Protein AF-A0A520P6W6-F1 (afdb_monomer_lite)

Structure (mmCIF, N/CA/C/O backbone):
data_AF-A0A520P6W6-F1
#
_entry.id   AF-A0A520P6W6-F1
#
loop_
_atom_site.group_PDB
_atom_site.id
_atom_site.type_symbol
_atom_site.label_atom_id
_atom_site.label_alt_id
_atom_site.label_comp_id
_atom_site.label_asym_id
_atom_site.label_entity_id
_atom_site.label_seq_id
_atom_site.pdbx_PDB_ins_code
_atom_site.Cartn_x
_atom_site.Cartn_y
_atom_site.Cartn_z
_atom_site.occupancy
_atom_site.B_iso_or_equiv
_atom_site.auth_seq_id
_atom_site.auth_comp_id
_atom_site.auth_asym_id
_atom_site.auth_atom_id
_atom_site.pdbx_PDB_model_num
ATOM 1 N N . MET A 1 1 ? 2.021 25.990 -30.685 1.00 50.22 1 MET A N 1
ATOM 2 C CA . MET A 1 1 ? 2.469 25.168 -31.835 1.00 50.22 1 MET A CA 1
ATOM 3 C C . MET A 1 1 ? 3.642 24.226 -31.512 1.00 50.22 1 MET A C 1
ATOM 5 O O . MET A 1 1 ? 3.679 23.158 -32.103 1.00 50.22 1 MET A O 1
ATOM 9 N N . GLN A 1 2 ? 4.528 24.528 -30.545 1.00 57.03 2 GLN A N 1
ATOM 10 C CA . GLN A 1 2 ? 5.689 23.688 -30.158 1.00 57.03 2 GLN A CA 1
ATOM 11 C C . GLN A 1 2 ? 5.370 22.207 -29.820 1.00 57.03 2 GLN A C 1
ATOM 13 O O . GLN A 1 2 ? 6.092 21.302 -30.214 1.00 57.03 2 GLN A O 1
ATOM 18 N N . ASN A 1 3 ? 4.246 21.947 -29.143 1.00 71.38 3 ASN A N 1
ATOM 19 C CA . ASN A 1 3 ? 3.912 20.645 -28.536 1.00 71.38 3 ASN A CA 1
ATOM 20 C C . ASN A 1 3 ? 3.479 19.555 -29.553 1.00 71.38 3 ASN A C 1
ATOM 22 O O . ASN A 1 3 ? 3.361 18.384 -29.208 1.00 71.38 3 ASN A O 1
ATOM 26 N N . TRP A 1 4 ? 3.200 19.915 -30.812 1.00 78.56 4 TRP A N 1
ATOM 27 C CA . TRP A 1 4 ? 2.762 18.949 -31.835 1.00 78.56 4 TRP A CA 1
ATOM 28 C C . TRP A 1 4 ? 3.937 18.212 -32.490 1.00 78.56 4 TRP A C 1
ATOM 30 O O . TRP A 1 4 ? 3.865 16.998 -32.671 1.00 78.56 4 TRP A O 1
ATOM 40 N N . PHE A 1 5 ? 5.032 18.921 -32.782 1.00 82.44 5 PHE A N 1
ATOM 41 C CA . PHE A 1 5 ? 6.234 18.329 -33.376 1.00 82.44 5 PHE A CA 1
ATOM 42 C C . PHE A 1 5 ? 6.869 17.288 -32.449 1.00 82.44 5 PHE A C 1
ATOM 44 O O . PHE A 1 5 ? 7.186 16.186 -32.885 1.00 82.44 5 PHE A O 1
ATOM 51 N N . GLU A 1 6 ? 6.975 17.592 -31.154 1.00 81.44 6 GLU A N 1
ATOM 52 C CA . GLU A 1 6 ? 7.504 16.663 -30.146 1.00 81.44 6 GLU A CA 1
ATOM 53 C C . GLU A 1 6 ? 6.654 15.389 -30.043 1.00 81.44 6 GLU A C 1
ATOM 55 O O . GLU A 1 6 ? 7.178 14.274 -30.057 1.00 81.44 6 GLU A O 1
ATOM 60 N N . ARG A 1 7 ? 5.322 15.533 -30.033 1.00 80.88 7 ARG A N 1
ATOM 61 C CA . ARG A 1 7 ? 4.392 14.392 -30.039 1.00 80.88 7 ARG A CA 1
ATOM 62 C C . ARG A 1 7 ? 4.507 13.558 -31.311 1.00 80.88 7 ARG A C 1
ATOM 64 O O . ARG A 1 7 ? 4.453 12.332 -31.232 1.00 80.88 7 ARG A O 1
ATOM 71 N N . ALA A 1 8 ? 4.683 14.199 -32.466 1.00 85.19 8 ALA A N 1
ATOM 72 C CA . ALA A 1 8 ? 4.884 13.510 -33.736 1.00 85.19 8 ALA A CA 1
ATOM 73 C C . ALA A 1 8 ? 6.200 12.714 -33.748 1.00 85.19 8 ALA A C 1
ATOM 75 O O . ALA A 1 8 ? 6.211 11.567 -34.192 1.00 85.19 8 ALA A O 1
ATOM 76 N N . ILE A 1 9 ? 7.281 13.275 -33.194 1.00 87.12 9 ILE A N 1
ATOM 77 C CA . ILE A 1 9 ? 8.578 12.594 -33.054 1.00 87.12 9 ILE A CA 1
ATOM 78 C C . ILE A 1 9 ? 8.451 11.367 -32.146 1.00 87.12 9 ILE A C 1
ATOM 80 O O . ILE A 1 9 ? 8.875 10.280 -32.534 1.00 87.12 9 ILE A O 1
ATOM 84 N N . ILE A 1 10 ? 7.816 11.502 -30.977 1.00 85.31 10 ILE A N 1
ATOM 85 C CA . ILE A 1 10 ? 7.604 10.380 -30.045 1.00 85.31 10 ILE A CA 1
ATOM 86 C C . ILE A 1 10 ? 6.754 9.278 -30.695 1.00 85.31 10 ILE A C 1
ATOM 88 O O . ILE A 1 10 ? 7.095 8.095 -30.617 1.00 85.31 10 ILE A O 1
ATOM 92 N N . ALA A 1 11 ? 5.665 9.652 -31.373 1.00 84.62 11 ALA A N 1
ATOM 93 C CA . ALA A 1 11 ? 4.794 8.703 -32.062 1.00 84.62 11 ALA A CA 1
ATOM 94 C C . ALA A 1 11 ? 5.538 7.955 -33.179 1.00 84.62 11 ALA A C 1
ATOM 96 O O . ALA A 1 11 ? 5.402 6.735 -33.316 1.00 84.62 11 ALA A O 1
ATOM 97 N N . GLN A 1 12 ? 6.364 8.668 -33.946 1.00 86.62 12 GLN A N 1
ATOM 98 C CA . GLN A 1 12 ? 7.165 8.080 -35.010 1.00 86.62 12 GLN A CA 1
ATOM 99 C C . GLN A 1 12 ? 8.254 7.157 -34.458 1.00 86.62 12 GLN A C 1
ATOM 101 O O . GLN A 1 12 ? 8.408 6.044 -34.958 1.00 86.62 12 GLN A O 1
ATOM 106 N N . ALA A 1 13 ? 8.955 7.561 -33.396 1.00 85.19 13 ALA A N 1
ATOM 107 C CA . ALA A 1 13 ? 9.934 6.717 -32.717 1.00 85.19 13 ALA A CA 1
ATOM 108 C C . ALA A 1 13 ? 9.289 5.414 -32.219 1.00 85.19 13 ALA A C 1
ATOM 110 O O . ALA A 1 13 ? 9.777 4.328 -32.520 1.00 85.19 13 ALA A O 1
ATOM 111 N N . SER A 1 14 ? 8.132 5.493 -31.552 1.00 86.12 14 SER A N 1
ATOM 112 C CA . SER A 1 14 ? 7.390 4.303 -31.107 1.00 86.12 14 SER A CA 1
ATOM 113 C C . SER A 1 14 ? 6.997 3.387 -32.274 1.00 86.12 14 SER A C 1
ATOM 115 O O . SER A 1 14 ? 7.111 2.162 -32.184 1.00 86.12 14 SER A O 1
ATOM 117 N N . LYS A 1 15 ? 6.576 3.966 -33.404 1.00 87.38 15 LYS A N 1
ATOM 118 C CA . LYS A 1 15 ? 6.231 3.216 -34.618 1.00 87.38 15 LYS A CA 1
ATOM 119 C C . LYS A 1 15 ? 7.440 2.496 -35.223 1.00 87.38 15 LYS A C 1
ATOM 121 O O . LYS A 1 15 ? 7.279 1.372 -35.698 1.00 87.38 15 LYS A O 1
ATOM 126 N N . LEU A 1 16 ? 8.622 3.115 -35.195 1.00 85.12 16 LEU A N 1
ATOM 127 C CA . LEU A 1 16 ? 9.873 2.507 -35.661 1.00 85.12 16 LEU A CA 1
ATOM 128 C C . LEU A 1 16 ? 10.241 1.287 -34.810 1.00 85.12 16 LEU A C 1
ATOM 130 O O . LEU A 1 16 ? 10.344 0.195 -35.361 1.00 85.12 16 LEU A O 1
ATOM 134 N N . TRP A 1 17 ? 10.274 1.422 -33.481 1.00 87.19 17 TRP A N 1
ATOM 135 C CA . TRP A 1 17 ? 10.545 0.296 -32.574 1.00 87.19 17 TRP A CA 1
ATOM 136 C C . TRP A 1 17 ? 9.573 -0.879 -32.777 1.00 87.19 17 TRP A C 1
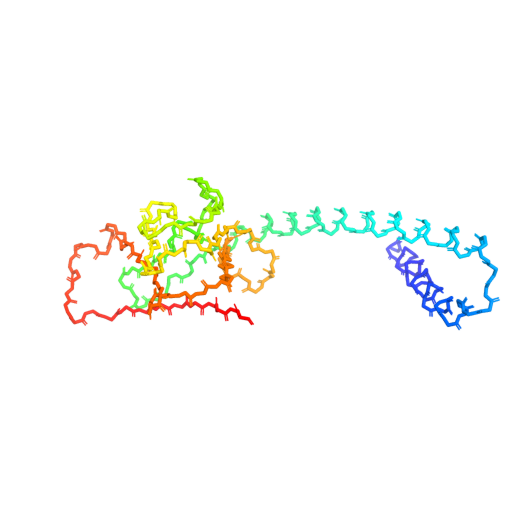ATOM 138 O O . TRP A 1 17 ? 9.985 -2.037 -32.831 1.00 87.19 17 TRP A O 1
ATOM 148 N N . ARG A 1 18 ? 8.275 -0.602 -32.977 1.00 86.56 18 ARG A N 1
ATOM 149 C CA . ARG A 1 18 ? 7.269 -1.644 -33.278 1.00 86.56 18 ARG A CA 1
ATOM 150 C C . ARG A 1 18 ? 7.465 -2.306 -34.642 1.00 86.56 18 ARG A C 1
ATOM 152 O O . ARG A 1 18 ? 7.086 -3.461 -34.822 1.00 86.56 18 ARG A O 1
ATOM 159 N N . ARG A 1 19 ? 7.982 -1.573 -35.630 1.00 84.38 19 ARG A N 1
ATOM 160 C CA . ARG A 1 19 ? 8.302 -2.119 -36.955 1.00 84.38 19 ARG A CA 1
ATOM 161 C C . ARG A 1 19 ? 9.520 -3.029 -36.876 1.00 84.38 19 ARG A C 1
ATOM 163 O O . ARG A 1 19 ? 9.495 -4.099 -37.477 1.00 84.38 19 ARG A O 1
ATOM 170 N N . ASP A 1 20 ? 10.542 -2.602 -36.151 1.00 85.44 20 ASP A N 1
ATOM 171 C CA . ASP A 1 20 ? 11.824 -3.293 -36.072 1.00 85.44 20 ASP A CA 1
ATOM 172 C C . ASP A 1 20 ? 11.704 -4.597 -35.264 1.00 85.44 20 ASP A C 1
ATOM 174 O O . ASP A 1 20 ? 12.344 -5.582 -35.616 1.00 85.44 20 ASP A O 1
ATOM 178 N N . LEU A 1 21 ? 10.746 -4.683 -34.328 1.00 87.06 21 LEU A N 1
ATOM 179 C CA . LEU A 1 21 ? 10.359 -5.934 -33.654 1.00 87.06 21 LEU A CA 1
ATOM 180 C C . LEU A 1 21 ? 10.054 -7.085 -34.633 1.00 87.06 21 LEU A C 1
ATOM 182 O O . LEU A 1 21 ? 10.412 -8.230 -34.377 1.00 87.06 21 LEU A O 1
ATOM 186 N N . ARG A 1 22 ? 9.414 -6.788 -35.774 1.00 83.56 22 ARG A N 1
ATOM 187 C CA . ARG A 1 22 ? 9.066 -7.797 -36.793 1.00 83.56 22 ARG A CA 1
ATOM 188 C C . ARG A 1 22 ? 10.263 -8.276 -37.616 1.00 83.56 22 ARG A C 1
ATOM 190 O O . ARG A 1 22 ? 10.127 -9.260 -38.326 1.00 83.56 22 ARG A O 1
ATOM 197 N N . LYS A 1 23 ? 11.394 -7.570 -37.551 1.00 87.38 23 LYS A N 1
ATOM 198 C CA . LYS A 1 23 ? 12.603 -7.833 -38.343 1.00 87.38 23 LYS A CA 1
ATOM 199 C C . LYS A 1 23 ? 13.732 -8.467 -37.532 1.00 87.38 23 LYS A C 1
ATOM 201 O O . LYS A 1 23 ? 14.727 -8.864 -38.119 1.00 87.38 23 LYS A O 1
ATOM 206 N N . ILE A 1 24 ? 13.572 -8.581 -36.210 1.00 89.44 24 ILE A N 1
ATOM 207 C CA . ILE A 1 24 ? 14.558 -9.180 -35.297 1.00 89.44 24 ILE A CA 1
ATOM 208 C C . ILE A 1 24 ? 15.114 -10.526 -35.801 1.00 89.44 24 ILE A C 1
ATOM 210 O O . ILE A 1 24 ? 16.328 -10.695 -35.712 1.00 89.44 24 ILE A O 1
ATOM 214 N N . PRO A 1 25 ? 14.301 -11.463 -36.343 1.00 89.75 25 PRO A N 1
ATOM 215 C CA . PRO A 1 25 ? 14.820 -12.747 -36.825 1.00 89.75 25 PRO A CA 1
ATOM 216 C C . PRO A 1 25 ? 15.846 -12.631 -37.961 1.00 89.75 25 PRO A C 1
ATOM 218 O O . PRO A 1 25 ? 16.699 -13.502 -38.089 1.00 89.75 25 PRO A O 1
ATOM 221 N N . ASP A 1 26 ? 15.781 -11.554 -38.748 1.00 92.12 26 ASP A N 1
ATOM 222 C CA . ASP A 1 26 ? 16.604 -11.341 -39.943 1.00 92.12 26 ASP A CA 1
ATOM 223 C C . ASP A 1 26 ? 17.766 -10.354 -39.702 1.00 92.12 26 ASP A C 1
ATOM 225 O O . ASP A 1 26 ? 18.528 -10.044 -40.619 1.00 92.12 26 ASP A O 1
ATOM 229 N N . MET A 1 27 ? 17.897 -9.815 -38.485 1.00 91.00 27 MET A N 1
ATOM 230 C CA . MET A 1 27 ? 18.898 -8.801 -38.140 1.00 91.00 27 MET A CA 1
ATOM 231 C C . MET A 1 27 ? 20.250 -9.413 -37.771 1.00 91.00 27 MET A C 1
ATOM 233 O O . MET A 1 27 ? 20.343 -10.470 -37.144 1.00 91.00 27 MET A O 1
ATOM 237 N N . ALA A 1 28 ? 21.327 -8.692 -38.086 1.00 94.44 28 ALA A N 1
ATOM 238 C CA . ALA A 1 28 ? 22.666 -9.077 -37.660 1.00 94.44 28 ALA A CA 1
ATOM 239 C C . ALA A 1 28 ? 22.830 -8.948 -36.132 1.00 94.44 28 ALA A C 1
ATOM 241 O O . ALA A 1 28 ? 22.325 -8.016 -35.506 1.00 94.44 28 ALA A O 1
ATOM 242 N N . ALA A 1 29 ? 23.618 -9.839 -35.521 1.00 90.75 29 ALA A N 1
ATOM 243 C CA . ALA A 1 29 ? 23.812 -9.867 -34.067 1.00 90.75 29 ALA A CA 1
ATOM 244 C C . ALA A 1 29 ? 24.352 -8.543 -33.487 1.00 90.75 29 ALA A C 1
ATOM 246 O O . ALA A 1 29 ? 23.925 -8.115 -32.417 1.00 90.75 29 ALA A O 1
ATOM 247 N N . LEU A 1 30 ? 25.259 -7.865 -34.200 1.00 92.44 30 LEU A N 1
ATOM 248 C CA . LEU A 1 30 ? 25.803 -6.572 -33.771 1.00 92.44 30 LEU A CA 1
ATOM 249 C C . LEU A 1 30 ? 24.731 -5.468 -33.758 1.00 92.44 30 LEU A C 1
ATOM 251 O O . LEU A 1 30 ? 24.677 -4.677 -32.817 1.00 92.44 30 LEU A O 1
ATOM 255 N N . GLU A 1 31 ? 23.854 -5.451 -34.765 1.00 91.06 31 GLU A N 1
ATOM 256 C CA . GLU A 1 31 ? 22.725 -4.516 -34.855 1.00 91.06 31 GLU A CA 1
ATOM 257 C C . GLU A 1 31 ? 21.742 -4.742 -33.696 1.00 91.06 31 GLU A C 1
ATOM 259 O O . GLU A 1 31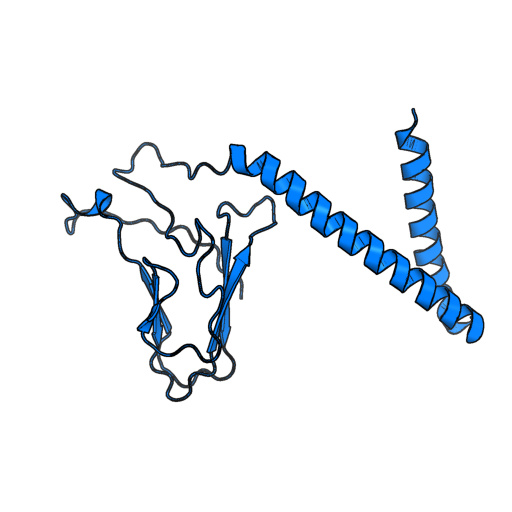 ? 21.322 -3.791 -33.036 1.00 91.06 31 GLU A O 1
ATOM 264 N N . LEU A 1 32 ? 21.456 -6.006 -33.364 1.00 91.81 32 LEU A N 1
ATOM 265 C CA . LEU A 1 32 ? 20.605 -6.361 -32.225 1.00 91.81 32 LEU A CA 1
ATOM 266 C C . LEU A 1 32 ? 21.186 -5.894 -30.884 1.00 91.81 32 LEU A C 1
ATOM 268 O O . LEU A 1 32 ? 20.443 -5.390 -30.042 1.00 91.81 32 LEU A O 1
ATOM 272 N N . VAL A 1 33 ? 22.500 -6.019 -30.675 1.00 93.44 33 VAL A N 1
ATOM 273 C CA . VAL A 1 33 ? 23.163 -5.529 -29.452 1.00 93.44 33 VAL A CA 1
ATOM 274 C C . VAL A 1 33 ? 23.038 -4.007 -29.331 1.00 93.44 33 VAL A C 1
ATOM 276 O O . VAL A 1 33 ? 22.712 -3.500 -28.255 1.00 93.44 33 VAL A O 1
ATOM 279 N N . GLN A 1 34 ? 23.248 -3.277 -30.428 1.00 91.12 34 GLN A N 1
ATOM 280 C CA . GLN A 1 34 ? 23.137 -1.816 -30.452 1.00 91.12 34 GLN A CA 1
ATOM 281 C C . GLN A 1 34 ? 21.703 -1.349 -30.180 1.00 91.12 34 GLN A C 1
ATOM 283 O O . GLN A 1 34 ? 21.484 -0.511 -29.301 1.00 91.12 34 GLN A O 1
ATOM 288 N N . LEU A 1 35 ? 20.719 -1.935 -30.871 1.00 90.50 35 LEU A N 1
ATOM 289 C CA . LEU A 1 35 ? 19.302 -1.631 -30.664 1.00 90.50 35 LEU A CA 1
ATOM 290 C C . LEU A 1 35 ? 18.849 -1.981 -29.243 1.00 90.50 35 LEU A C 1
ATOM 292 O O . LEU A 1 35 ? 18.115 -1.210 -28.625 1.00 90.50 35 LEU A O 1
ATOM 296 N N . ARG A 1 36 ? 19.320 -3.102 -28.685 1.00 93.00 36 ARG A N 1
ATOM 297 C CA . ARG A 1 36 ? 19.017 -3.495 -27.303 1.00 93.00 36 ARG A CA 1
ATOM 298 C C . ARG A 1 36 ? 19.523 -2.467 -26.296 1.00 93.00 36 ARG A C 1
ATOM 300 O O . ARG A 1 36 ? 18.775 -2.104 -25.393 1.00 93.00 36 ARG A O 1
ATOM 307 N N . ASN A 1 37 ? 20.764 -2.006 -26.427 1.00 93.75 37 ASN A N 1
ATOM 308 C CA . ASN A 1 37 ? 21.329 -1.034 -25.488 1.00 93.75 37 ASN A CA 1
ATOM 309 C C . ASN A 1 37 ? 20.590 0.307 -25.567 1.00 93.75 37 ASN A C 1
ATOM 311 O O . ASN A 1 37 ? 20.172 0.829 -24.537 1.00 93.75 37 ASN A O 1
ATOM 315 N N . LEU A 1 38 ? 20.305 0.788 -26.782 1.00 91.38 38 LEU A N 1
ATOM 316 C CA . LEU A 1 38 ? 19.512 2.002 -26.978 1.00 91.38 38 LEU A CA 1
ATOM 317 C C . LEU A 1 38 ? 18.109 1.885 -26.353 1.00 91.38 38 LEU A C 1
ATOM 319 O O . LEU A 1 38 ? 17.632 2.824 -25.717 1.00 91.38 38 LEU A O 1
ATOM 323 N N . ALA A 1 39 ? 17.455 0.726 -26.489 1.00 90.31 39 ALA A N 1
ATOM 324 C CA . ALA A 1 39 ? 16.152 0.478 -25.876 1.00 90.31 39 ALA A CA 1
ATOM 325 C C . ALA A 1 39 ? 16.212 0.479 -24.339 1.00 90.31 39 ALA A C 1
ATOM 327 O O . ALA A 1 39 ? 15.298 0.990 -23.690 1.00 90.31 39 ALA A O 1
ATOM 328 N N . LEU A 1 40 ? 17.271 -0.085 -23.748 1.00 90.56 40 LEU A N 1
ATOM 329 C CA . LEU A 1 40 ? 17.464 -0.099 -22.296 1.00 90.56 40 LEU A CA 1
ATOM 330 C C . LEU A 1 40 ? 17.670 1.310 -21.731 1.00 90.56 40 LEU A C 1
ATOM 332 O O . LEU A 1 40 ? 17.058 1.635 -20.712 1.00 90.56 40 LEU A O 1
ATOM 336 N N . ASP A 1 41 ? 18.452 2.147 -22.413 1.00 91.06 41 ASP A N 1
ATOM 337 C CA . ASP A 1 41 ? 18.664 3.544 -22.022 1.00 91.06 41 ASP A CA 1
ATOM 338 C C . ASP A 1 41 ? 17.353 4.336 -22.070 1.00 91.06 41 ASP A C 1
ATOM 340 O O . ASP A 1 41 ? 16.993 5.036 -21.119 1.00 91.06 41 ASP A O 1
ATOM 344 N N . TRP A 1 42 ? 16.586 4.170 -23.153 1.00 90.81 42 TRP A N 1
ATOM 345 C CA . TRP A 1 42 ? 15.273 4.800 -23.303 1.00 90.81 42 TRP A CA 1
ATOM 346 C C . TRP A 1 42 ? 14.297 4.343 -22.226 1.00 90.81 42 TRP A C 1
ATOM 348 O O . TRP A 1 42 ? 13.592 5.172 -21.653 1.00 90.81 42 TRP A O 1
ATOM 358 N N . ARG A 1 43 ? 14.270 3.044 -21.910 1.00 87.69 43 ARG A N 1
ATOM 359 C CA . ARG A 1 43 ? 13.440 2.513 -20.826 1.00 87.69 43 ARG A CA 1
ATOM 360 C C . ARG A 1 43 ? 13.795 3.172 -19.494 1.00 87.69 43 ARG A C 1
ATOM 362 O O . ARG A 1 43 ? 12.899 3.675 -18.829 1.00 87.69 43 ARG A O 1
ATOM 369 N N . GLY A 1 44 ? 15.082 3.250 -19.150 1.00 84.75 44 GLY A N 1
ATOM 370 C CA . GLY A 1 44 ? 15.529 3.897 -17.913 1.00 84.75 44 GLY A CA 1
ATOM 371 C C . GLY A 1 44 ? 15.115 5.371 -17.821 1.00 84.75 44 GLY A C 1
ATOM 372 O O . GLY A 1 44 ? 14.619 5.811 -16.784 1.00 84.75 44 GLY A O 1
ATOM 373 N N . ALA A 1 45 ? 15.256 6.128 -18.913 1.00 85.69 45 ALA A N 1
ATOM 374 C CA . ALA A 1 45 ? 14.836 7.529 -18.961 1.00 85.69 45 ALA A CA 1
ATOM 375 C C . ALA A 1 45 ? 13.311 7.699 -18.827 1.00 85.69 45 ALA A C 1
ATOM 377 O O . ALA A 1 45 ? 12.843 8.599 -18.125 1.00 85.69 45 ALA A O 1
ATOM 378 N N . LEU A 1 46 ? 12.532 6.831 -19.480 1.00 86.88 46 LEU A N 1
ATOM 379 C CA . LEU A 1 46 ? 11.071 6.835 -19.390 1.00 86.88 46 LEU A CA 1
ATOM 380 C C . LEU A 1 46 ? 10.597 6.472 -17.979 1.00 86.88 46 LEU A C 1
ATOM 382 O O . LEU A 1 46 ? 9.735 7.167 -17.444 1.00 86.88 46 LEU A O 1
ATOM 386 N N . ASP A 1 47 ? 11.195 5.458 -17.355 1.00 83.12 47 ASP A N 1
ATOM 387 C CA . ASP A 1 47 ? 10.887 5.060 -15.979 1.00 83.12 47 ASP A CA 1
ATOM 388 C C . ASP A 1 47 ? 11.190 6.201 -14.990 1.00 83.12 47 ASP A C 1
ATOM 390 O O . ASP A 1 47 ? 10.379 6.502 -14.109 1.00 83.12 47 ASP A O 1
ATOM 394 N N . ASP A 1 48 ? 12.320 6.904 -15.157 1.00 76.19 48 ASP A N 1
ATOM 395 C CA . ASP A 1 48 ? 12.666 8.069 -14.333 1.00 76.19 48 ASP A CA 1
ATOM 396 C C . ASP A 1 48 ? 11.658 9.216 -14.499 1.00 76.19 48 ASP A C 1
ATOM 398 O O . ASP A 1 48 ? 11.209 9.807 -13.507 1.00 76.19 48 ASP A O 1
ATOM 402 N N . PHE A 1 49 ? 11.264 9.510 -15.742 1.00 86.75 49 PHE A N 1
ATOM 403 C CA . PHE A 1 49 ? 10.256 10.522 -16.043 1.00 86.75 49 PHE A CA 1
ATOM 404 C C . PHE A 1 49 ? 8.906 10.173 -15.414 1.00 86.75 49 PHE A C 1
ATOM 406 O O . PHE A 1 49 ? 8.349 11.015 -14.709 1.00 86.75 49 PHE A O 1
ATOM 413 N N . ILE A 1 50 ? 8.405 8.949 -15.622 1.00 76.62 50 ILE A N 1
ATOM 414 C CA . ILE A 1 50 ? 7.128 8.469 -15.071 1.00 76.62 50 ILE A CA 1
ATOM 415 C C . ILE A 1 50 ? 7.141 8.622 -13.551 1.00 76.62 50 ILE A C 1
ATOM 417 O O . ILE A 1 50 ? 6.293 9.313 -12.987 1.00 76.62 50 ILE A O 1
ATOM 421 N N . ARG A 1 51 ? 8.185 8.112 -12.890 1.00 73.62 51 ARG A N 1
ATOM 422 C CA . ARG A 1 51 ? 8.350 8.196 -11.434 1.00 73.62 51 ARG A CA 1
ATOM 423 C C . ARG A 1 51 ? 8.292 9.637 -10.913 1.00 73.62 51 ARG A C 1
ATOM 425 O O . ARG A 1 51 ? 7.658 9.910 -9.887 1.00 73.62 51 ARG A O 1
ATOM 432 N N . ARG A 1 52 ? 8.951 10.586 -11.590 1.00 75.62 52 ARG A N 1
ATOM 433 C CA . ARG A 1 52 ? 8.939 12.013 -11.208 1.00 75.62 52 ARG A CA 1
ATOM 434 C C . ARG A 1 52 ? 7.611 12.699 -11.532 1.00 75.62 52 ARG A C 1
ATOM 436 O O . ARG A 1 52 ? 7.146 13.515 -10.727 1.00 75.62 52 ARG A O 1
ATOM 443 N N . ALA A 1 53 ? 7.021 12.396 -12.685 1.00 76.00 53 ALA A N 1
ATOM 444 C CA . ALA A 1 53 ? 5.745 12.941 -13.131 1.00 76.00 53 ALA A CA 1
ATOM 445 C C . ALA A 1 53 ? 4.624 12.512 -12.183 1.00 76.00 53 ALA A C 1
ATOM 447 O O . ALA A 1 53 ? 3.926 13.380 -11.654 1.00 76.00 53 ALA A O 1
ATOM 448 N N . ASP A 1 54 ? 4.543 11.222 -11.861 1.00 73.25 54 ASP A N 1
ATOM 449 C CA . ASP A 1 54 ? 3.590 10.673 -10.899 1.00 73.25 54 ASP A CA 1
ATOM 450 C C . ASP A 1 54 ? 3.753 11.358 -9.546 1.00 73.25 54 ASP A C 1
ATOM 452 O O . ASP A 1 54 ? 2.798 11.928 -9.019 1.00 73.25 54 ASP A O 1
ATOM 456 N N . SER A 1 55 ? 4.987 11.451 -9.036 1.00 63.06 55 SER A N 1
ATOM 457 C CA . SER A 1 55 ? 5.283 12.150 -7.776 1.00 63.06 55 SER A CA 1
ATOM 458 C C . SER A 1 55 ? 4.778 13.605 -7.752 1.00 63.06 55 SER A C 1
ATOM 460 O O . SER A 1 55 ? 4.337 14.103 -6.712 1.00 63.06 55 SER A O 1
ATOM 462 N N . ARG A 1 56 ? 4.841 14.334 -8.877 1.00 70.19 56 ARG A N 1
ATOM 463 C CA . ARG A 1 56 ? 4.336 15.718 -8.984 1.00 70.19 56 ARG A CA 1
ATOM 464 C C . ARG A 1 56 ? 2.815 15.776 -9.139 1.00 70.19 56 ARG A C 1
ATOM 466 O O . ARG A 1 56 ? 2.192 16.594 -8.463 1.00 70.19 56 ARG A O 1
ATOM 473 N N . ILE A 1 57 ? 2.229 14.926 -9.981 1.00 66.31 57 ILE A N 1
ATOM 474 C CA . ILE A 1 57 ? 0.774 14.813 -10.165 1.00 66.31 57 ILE A CA 1
ATOM 475 C C . ILE A 1 57 ? 0.108 14.473 -8.824 1.00 66.31 57 ILE A C 1
ATOM 477 O O . ILE A 1 57 ? -0.875 15.107 -8.441 1.00 66.31 57 ILE A O 1
ATOM 481 N N . LEU A 1 58 ? 0.697 13.552 -8.061 1.00 57.84 58 LEU A N 1
ATOM 482 C CA . LEU A 1 58 ? 0.245 13.156 -6.728 1.00 57.84 58 LEU A CA 1
ATOM 483 C C . LEU A 1 58 ? 0.296 14.313 -5.725 1.00 57.84 58 LEU A C 1
ATOM 485 O O . LEU A 1 58 ? -0.678 14.533 -5.015 1.00 57.84 58 LEU A O 1
ATOM 489 N N . ARG A 1 59 ? 1.373 15.117 -5.693 1.00 59.41 59 ARG A N 1
ATOM 490 C CA . ARG A 1 59 ? 1.441 16.330 -4.843 1.00 59.41 59 ARG A CA 1
ATOM 491 C C . ARG A 1 59 ? 0.350 17.349 -5.167 1.00 59.41 59 ARG A C 1
ATOM 493 O O . ARG A 1 59 ? -0.163 17.995 -4.261 1.00 59.41 59 ARG A O 1
ATOM 500 N N . SER A 1 60 ? -0.024 17.473 -6.439 1.00 56.69 60 SER A N 1
ATOM 501 C CA . SER A 1 60 ? -1.140 18.330 -6.858 1.00 56.69 60 SER A CA 1
ATOM 502 C C . SER A 1 60 ? -2.489 17.792 -6.367 1.00 56.69 60 SER A C 1
ATOM 504 O O . SER A 1 60 ? -3.351 18.562 -5.945 1.00 56.69 60 SER A O 1
ATOM 506 N N . LYS A 1 61 ? -2.672 16.467 -6.404 1.00 51.47 61 LYS A N 1
ATOM 507 C CA . LYS A 1 61 ? -3.902 15.778 -5.984 1.00 51.47 61 LYS A CA 1
ATOM 508 C C . LYS A 1 61 ? -4.045 15.639 -4.467 1.00 51.47 61 LYS A C 1
ATOM 510 O O . LYS A 1 61 ? -5.165 15.652 -3.979 1.00 51.47 61 LYS A O 1
ATOM 515 N N . LEU A 1 62 ? -2.946 15.620 -3.713 1.00 49.47 62 LEU A N 1
ATOM 516 C CA . LEU A 1 62 ? -2.930 15.630 -2.240 1.00 49.47 62 LEU A CA 1
ATOM 517 C C . LEU A 1 62 ? -3.575 16.882 -1.620 1.00 49.47 62 LEU A C 1
ATOM 519 O O . LEU A 1 62 ? -3.964 16.842 -0.460 1.00 49.47 62 LEU A O 1
ATOM 523 N N . ARG A 1 63 ? -3.776 17.970 -2.382 1.00 46.84 63 ARG A N 1
ATOM 524 C CA . ARG A 1 63 ? -4.660 19.069 -1.940 1.00 46.84 63 ARG A CA 1
ATOM 525 C C . ARG A 1 63 ? -6.138 18.656 -1.842 1.00 46.84 63 ARG A C 1
ATOM 527 O O . ARG A 1 63 ? -6.897 19.350 -1.183 1.00 46.84 63 ARG A O 1
ATOM 534 N N . HIS A 1 64 ? -6.532 17.556 -2.486 1.00 45.97 64 HIS A N 1
ATOM 535 C CA . HIS A 1 64 ? -7.909 17.067 -2.600 1.00 45.97 64 HIS A CA 1
ATOM 536 C C . HIS A 1 64 ? -8.114 15.652 -2.036 1.00 45.97 64 HIS A C 1
ATOM 538 O O . HIS A 1 64 ? -9.234 15.157 -2.093 1.00 45.97 64 HIS A O 1
ATOM 544 N N . SER A 1 65 ? -7.098 14.996 -1.453 1.00 48.84 65 SER A N 1
ATOM 545 C CA . SER A 1 65 ? -7.264 13.689 -0.782 1.00 48.84 65 SER A CA 1
ATOM 546 C C . SER A 1 65 ? -7.924 13.838 0.597 1.00 48.84 65 SER A C 1
ATOM 548 O O . SER A 1 65 ? -7.492 13.236 1.585 1.00 48.84 65 SER A O 1
ATOM 550 N N . GLY A 1 66 ? -8.933 14.703 0.679 1.00 55.88 66 GLY A N 1
ATOM 551 C CA . GLY A 1 66 ? -9.804 14.802 1.829 1.00 55.88 66 GLY A CA 1
ATOM 552 C C . GLY A 1 66 ? -10.565 13.496 1.909 1.00 55.88 66 GLY A C 1
ATOM 553 O O . GLY A 1 66 ? -11.376 13.191 1.042 1.00 55.88 66 GLY A O 1
ATOM 554 N N . PHE A 1 67 ? -10.259 12.701 2.922 1.00 63.44 67 PHE A N 1
ATOM 555 C CA . PHE A 1 67 ? -11.146 11.646 3.369 1.00 63.44 67 PHE A CA 1
ATOM 556 C C . PHE A 1 67 ? -12.535 12.281 3.583 1.00 63.44 67 PHE A C 1
ATOM 558 O O . PHE A 1 67 ? -12.712 13.088 4.499 1.00 63.44 67 PHE A O 1
ATOM 565 N N . GLN A 1 68 ? -13.470 12.036 2.660 1.00 65.69 68 GLN A N 1
ATOM 566 C CA . GLN A 1 68 ? -14.798 12.636 2.706 1.00 65.69 68 GLN A CA 1
ATOM 567 C C . GLN A 1 68 ? -15.607 11.880 3.748 1.00 65.69 68 GLN A C 1
ATOM 569 O O . GLN A 1 68 ? -15.960 10.725 3.549 1.00 65.69 68 GLN A O 1
ATOM 574 N N . LYS A 1 69 ? -15.866 12.529 4.881 1.00 74.88 69 LYS A N 1
ATOM 575 C CA . LYS A 1 69 ? -16.805 12.032 5.883 1.00 74.88 69 LYS A CA 1
ATOM 576 C C . LYS A 1 69 ? -18.218 12.110 5.272 1.00 74.88 69 LYS A C 1
ATOM 578 O O . LYS A 1 69 ? -18.619 13.222 4.921 1.00 74.88 69 LYS A O 1
ATOM 583 N N . PRO A 1 70 ? -18.957 10.992 5.140 1.00 77.38 70 PRO A N 1
ATOM 584 C CA . PRO A 1 70 ? -20.361 11.032 4.735 1.00 77.38 70 PRO A CA 1
ATOM 585 C C . PRO A 1 70 ? -21.187 11.960 5.641 1.00 77.38 70 PRO A C 1
ATOM 587 O O . PRO A 1 70 ? -20.831 12.183 6.799 1.00 77.38 70 PRO A O 1
ATOM 590 N N . ALA A 1 71 ? -22.282 12.523 5.128 1.00 78.19 71 ALA A N 1
ATOM 591 C CA . ALA A 1 71 ? -23.078 13.492 5.890 1.00 78.19 71 ALA A CA 1
ATOM 592 C C . ALA A 1 71 ? -23.693 12.883 7.167 1.00 78.19 71 ALA A C 1
ATOM 594 O O . ALA A 1 71 ? -23.734 13.551 8.197 1.00 78.19 71 ALA A O 1
ATOM 595 N N . ASP A 1 72 ? -24.072 11.603 7.110 1.00 84.69 72 ASP A N 1
ATOM 596 C CA . ASP A 1 72 ? -24.874 10.929 8.139 1.00 84.69 72 ASP A CA 1
ATOM 597 C C . ASP A 1 72 ? -24.056 10.056 9.108 1.00 84.69 72 ASP A C 1
ATOM 599 O O . ASP A 1 72 ? -24.611 9.196 9.785 1.00 84.69 72 ASP A O 1
ATOM 603 N N . VAL A 1 73 ? -22.732 10.243 9.185 1.00 86.44 73 VAL A N 1
ATOM 604 C CA . VAL A 1 73 ? -21.885 9.478 10.121 1.00 86.44 73 VAL A CA 1
ATOM 605 C C . VAL A 1 73 ? -21.433 10.329 11.299 1.00 86.44 73 VAL A C 1
ATOM 607 O O . VAL A 1 73 ? -21.063 11.491 11.134 1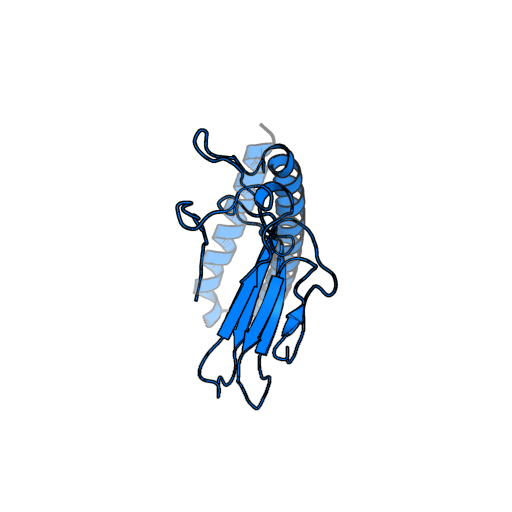.00 86.44 73 VAL A O 1
ATOM 610 N N . ASP A 1 74 ? -21.356 9.744 12.494 1.00 85.06 74 ASP A N 1
ATOM 611 C CA . ASP A 1 74 ? -20.892 10.431 13.712 1.00 85.06 74 ASP A CA 1
ATOM 612 C C . ASP A 1 74 ? -19.406 10.794 13.637 1.00 85.06 74 ASP A C 1
ATOM 614 O O . ASP A 1 74 ? -18.960 11.887 13.997 1.00 85.06 74 ASP A O 1
ATOM 618 N N . TRP A 1 75 ? -18.617 9.914 13.037 1.00 85.31 75 TRP A N 1
ATOM 619 C CA . TRP A 1 75 ? -17.192 10.081 12.811 1.00 85.31 75 TRP A CA 1
ATOM 620 C C . TRP A 1 75 ? -16.784 9.264 11.598 1.00 85.31 75 TRP A C 1
ATOM 622 O O . TRP A 1 75 ? -17.495 8.375 11.152 1.00 85.31 75 TRP A O 1
ATOM 632 N N . ALA A 1 76 ? -15.617 9.583 11.059 1.00 87.56 76 ALA A N 1
ATOM 633 C CA . ALA A 1 76 ? -14.978 8.781 10.035 1.00 87.56 76 ALA A CA 1
ATOM 634 C C . ALA A 1 76 ? -13.465 9.053 10.122 1.00 87.56 76 ALA A C 1
ATOM 636 O O . ALA A 1 76 ? -13.048 10.177 10.439 1.00 87.56 76 ALA A O 1
ATOM 637 N N . TRP A 1 77 ? -12.624 8.041 9.930 1.00 87.81 77 TRP A N 1
ATOM 638 C CA . TRP A 1 77 ? -11.169 8.205 9.861 1.00 87.81 77 TRP A CA 1
ATOM 639 C C . TRP A 1 77 ? -10.549 7.147 8.950 1.00 87.81 77 TRP A C 1
ATOM 641 O O . TRP A 1 77 ? -11.190 6.165 8.590 1.00 87.81 77 TRP A O 1
ATOM 651 N N . ARG A 1 78 ? -9.273 7.349 8.622 1.00 89.25 78 ARG A N 1
ATOM 652 C CA . ARG A 1 78 ? -8.434 6.364 7.950 1.00 89.25 78 ARG A CA 1
ATOM 653 C C . ARG A 1 78 ? -7.273 5.998 8.876 1.00 89.25 78 ARG A C 1
ATOM 655 O O . ARG A 1 78 ? -6.567 6.930 9.273 1.00 89.25 78 ARG A O 1
ATOM 662 N N . PRO A 1 79 ? -7.055 4.710 9.199 1.00 92.00 79 PRO A N 1
ATOM 663 C CA . PRO A 1 79 ? -5.973 4.322 10.097 1.00 92.00 79 PRO A CA 1
ATOM 664 C C . PRO A 1 79 ? -4.589 4.712 9.562 1.00 92.00 79 PRO A C 1
ATOM 666 O O . PRO A 1 79 ? -4.405 4.812 8.344 1.00 92.00 79 PRO A O 1
ATOM 669 N N . GLU A 1 80 ? -3.624 4.914 10.461 1.00 91.31 80 GLU A N 1
ATOM 670 C CA . GLU A 1 80 ? -2.262 5.399 10.177 1.00 91.31 80 GLU A CA 1
ATOM 671 C C . GLU A 1 80 ? -1.590 4.631 9.032 1.00 91.31 80 GLU A C 1
ATOM 673 O O . GLU A 1 80 ? -1.032 5.243 8.122 1.00 91.31 80 GLU A O 1
ATOM 678 N N . LEU A 1 81 ? -1.746 3.300 9.013 1.00 93.31 81 LEU A N 1
ATOM 679 C CA . LEU A 1 81 ? -1.222 2.407 7.974 1.00 93.31 81 LEU A CA 1
ATOM 680 C C . LEU A 1 81 ? -1.606 2.830 6.542 1.00 93.31 81 LEU A C 1
ATOM 682 O O . LEU A 1 81 ? -0.856 2.562 5.604 1.00 93.31 81 LEU A O 1
ATOM 686 N N . TRP A 1 82 ? -2.740 3.508 6.356 1.00 91.94 82 TRP A N 1
ATOM 687 C CA . TRP A 1 82 ? -3.216 3.965 5.046 1.00 91.94 82 TRP A CA 1
ATOM 688 C C . TRP A 1 82 ? -3.223 5.492 4.889 1.00 91.94 82 TRP A C 1
ATOM 690 O O . TRP A 1 82 ? -3.412 5.991 3.776 1.00 91.94 82 TRP A O 1
ATOM 700 N N . SER A 1 83 ? -3.049 6.260 5.969 1.00 88.31 83 SER A N 1
ATOM 701 C CA . SER A 1 83 ? -3.127 7.729 5.954 1.00 88.31 83 SER A CA 1
ATOM 702 C C . SER A 1 83 ? -1.765 8.429 6.013 1.00 88.31 83 SER A C 1
ATOM 704 O O . SER A 1 83 ? -1.626 9.506 5.426 1.00 88.31 83 SER A O 1
ATOM 706 N N . SER A 1 84 ? -0.746 7.816 6.620 1.00 85.94 84 SER A N 1
ATOM 707 C CA . SER A 1 84 ? 0.605 8.379 6.749 1.00 85.94 84 SER A CA 1
ATOM 708 C C . SER A 1 84 ? 1.703 7.329 6.580 1.00 85.94 84 SER A C 1
ATOM 710 O O . SER A 1 84 ? 1.463 6.129 6.650 1.00 85.94 84 SER A O 1
ATOM 712 N N . ALA A 1 85 ? 2.933 7.785 6.328 1.00 86.50 85 ALA A N 1
ATOM 713 C CA . ALA A 1 85 ? 4.081 6.887 6.276 1.00 86.50 85 ALA A CA 1
ATOM 714 C C . ALA A 1 85 ? 4.361 6.329 7.680 1.00 86.50 85 ALA A C 1
ATOM 716 O O . ALA A 1 85 ? 4.468 7.115 8.620 1.00 86.50 85 ALA A O 1
ATOM 717 N N . ILE A 1 86 ? 4.505 5.009 7.802 1.00 88.44 86 ILE A N 1
ATOM 718 C CA . ILE A 1 86 ? 4.840 4.342 9.069 1.00 88.44 86 ILE A CA 1
ATOM 719 C C . ILE A 1 86 ? 6.317 3.932 9.116 1.00 88.44 86 ILE A C 1
ATOM 721 O O . ILE A 1 86 ? 6.973 3.779 8.082 1.00 88.44 86 ILE A O 1
ATOM 725 N N . ALA A 1 87 ? 6.840 3.730 10.326 1.00 82.88 87 ALA A N 1
ATOM 726 C CA . ALA A 1 87 ? 8.164 3.165 10.561 1.00 82.88 87 ALA A CA 1
ATOM 727 C C . ALA A 1 87 ? 8.058 1.961 11.523 1.00 82.88 87 ALA A C 1
ATOM 729 O O . ALA A 1 87 ? 7.513 2.127 12.614 1.00 82.88 87 ALA A O 1
ATOM 730 N N . PRO A 1 88 ? 8.588 0.775 11.160 1.00 86.62 88 PRO A N 1
ATOM 731 C CA . PRO A 1 88 ? 9.197 0.446 9.868 1.00 86.62 88 PRO A CA 1
ATOM 732 C C . PRO A 1 88 ? 8.163 0.416 8.727 1.00 86.62 88 PRO A C 1
ATOM 734 O O . PRO A 1 88 ? 6.988 0.140 8.947 1.00 86.62 88 PRO A O 1
ATOM 737 N N . THR A 1 89 ? 8.603 0.679 7.491 1.00 86.62 89 THR A N 1
ATOM 738 C CA . THR A 1 89 ? 7.730 0.625 6.299 1.00 86.62 89 THR A CA 1
ATOM 739 C C . THR A 1 89 ? 7.388 -0.803 5.882 1.00 86.62 89 THR A C 1
ATOM 741 O O . THR A 1 89 ? 6.480 -1.005 5.084 1.00 86.62 89 THR A O 1
ATOM 744 N N . GLY A 1 90 ? 8.101 -1.801 6.398 1.00 90.12 90 GLY A N 1
ATOM 745 C CA . GLY A 1 90 ? 7.785 -3.204 6.198 1.00 90.12 90 GLY A CA 1
ATOM 746 C C . GLY A 1 90 ? 8.519 -4.096 7.186 1.00 90.12 90 GLY A C 1
ATOM 747 O O . GLY A 1 90 ? 9.540 -3.706 7.755 1.00 90.12 90 GLY A O 1
ATOM 748 N N . VAL A 1 91 ? 7.975 -5.289 7.387 1.00 91.69 91 VAL A N 1
ATOM 749 C CA . VAL A 1 91 ? 8.490 -6.304 8.303 1.00 91.69 91 VAL A CA 1
ATOM 750 C C . VAL A 1 91 ? 8.539 -7.623 7.547 1.00 91.69 91 VAL A C 1
ATOM 752 O O . VAL A 1 91 ? 7.510 -8.112 7.082 1.00 91.69 91 VAL A O 1
ATOM 755 N N . ALA A 1 92 ? 9.745 -8.168 7.403 1.00 91.94 92 ALA A N 1
ATOM 756 C CA . ALA A 1 92 ? 9.951 -9.523 6.913 1.00 91.94 92 ALA A CA 1
ATOM 757 C C . ALA A 1 92 ? 9.775 -10.509 8.067 1.00 91.94 92 ALA A C 1
ATOM 759 O O . ALA A 1 92 ? 10.132 -10.196 9.206 1.00 91.94 92 ALA A O 1
ATOM 760 N N . SER A 1 93 ? 9.233 -11.685 7.764 1.00 91.31 93 SER A N 1
ATOM 761 C CA . SER A 1 93 ? 8.888 -12.696 8.765 1.00 91.31 93 SER A CA 1
ATOM 762 C C . SER A 1 93 ? 8.101 -12.115 9.943 1.00 91.31 93 SER A C 1
ATOM 764 O O . SER A 1 93 ? 8.437 -12.319 11.115 1.00 91.31 93 SER A O 1
ATOM 766 N N . ALA A 1 94 ? 7.078 -11.323 9.613 1.00 92.75 94 ALA A N 1
ATOM 767 C CA . ALA A 1 94 ? 6.234 -10.650 10.583 1.00 92.75 94 ALA A CA 1
ATOM 768 C C . ALA A 1 94 ? 5.552 -11.694 11.469 1.00 92.75 94 ALA A C 1
ATOM 770 O O . ALA A 1 94 ? 4.856 -12.578 10.980 1.00 92.75 94 ALA A O 1
ATOM 771 N N . ARG A 1 95 ? 5.784 -11.588 12.779 1.00 93.81 95 ARG A N 1
ATOM 772 C CA . ARG A 1 95 ? 5.179 -12.468 13.782 1.00 93.81 95 ARG A CA 1
ATOM 773 C C . ARG A 1 95 ? 3.754 -12.019 14.095 1.00 93.81 95 ARG A C 1
ATOM 775 O O . ARG A 1 95 ? 3.386 -10.867 13.845 1.00 93.81 95 ARG A O 1
ATOM 782 N N . SER A 1 96 ? 2.985 -12.891 14.736 1.00 94.81 96 SER A N 1
ATOM 783 C CA . SER A 1 96 ? 1.724 -12.487 15.350 1.00 94.81 96 SER A CA 1
ATOM 784 C C . SER A 1 96 ? 1.981 -11.348 16.337 1.00 94.81 96 SER A C 1
ATOM 786 O O . SER A 1 96 ? 3.052 -11.266 16.942 1.00 94.81 96 SER A O 1
ATOM 788 N N . GLU A 1 97 ? 1.020 -10.441 16.447 1.00 95.56 97 GLU A N 1
ATOM 789 C CA . GLU A 1 97 ? 1.094 -9.188 17.195 1.00 95.56 97 GLU A CA 1
ATOM 790 C C . GLU A 1 97 ? 2.035 -8.107 16.636 1.00 95.56 97 GLU A C 1
ATOM 792 O O . GLU A 1 97 ? 2.255 -7.089 17.300 1.00 95.56 97 GLU A O 1
ATOM 797 N N . THR A 1 98 ? 2.561 -8.265 15.416 1.00 95.25 98 THR A N 1
ATOM 798 C CA . THR A 1 98 ? 3.418 -7.240 14.795 1.00 95.25 98 THR A CA 1
ATOM 799 C C . THR A 1 98 ? 2.652 -5.917 14.628 1.00 95.25 98 THR A C 1
ATOM 801 O O . THR A 1 98 ? 1.602 -5.901 13.974 1.00 95.25 98 THR A O 1
ATOM 804 N N . PRO A 1 99 ? 3.149 -4.794 15.187 1.00 94.56 99 PRO A N 1
ATOM 805 C CA . PRO A 1 99 ? 2.532 -3.485 15.009 1.00 94.56 99 PRO A CA 1
ATOM 806 C C . PRO A 1 99 ? 2.796 -2.932 13.603 1.00 94.56 99 PRO A C 1
ATOM 808 O O . PRO A 1 99 ? 3.899 -3.045 13.068 1.00 94.56 99 PRO A O 1
ATOM 811 N N . LEU A 1 100 ? 1.781 -2.294 13.025 1.00 93.56 100 LEU A N 1
ATOM 812 C CA . LEU A 1 100 ? 1.788 -1.684 11.696 1.00 93.56 100 LEU A CA 1
ATOM 813 C C . LEU A 1 100 ? 1.399 -0.209 11.833 1.00 93.56 100 LEU A C 1
ATOM 815 O O . LEU A 1 100 ? 0.282 0.204 11.517 1.00 93.56 100 LEU A O 1
ATOM 819 N N . GLY A 1 101 ? 2.329 0.571 12.379 1.00 90.50 101 GLY A N 1
ATOM 820 C CA . GLY A 1 101 ? 2.019 1.880 12.948 1.00 90.50 101 GLY A CA 1
ATOM 821 C C . GLY A 1 101 ? 1.403 1.751 14.344 1.00 90.50 101 GLY A C 1
ATOM 822 O O . GLY A 1 101 ? 1.593 0.751 15.037 1.00 90.50 101 GLY A O 1
ATOM 823 N N . GLN A 1 102 ? 0.685 2.783 14.768 1.00 90.81 102 GLN A N 1
ATOM 824 C CA . GLN A 1 102 ? 0.112 2.911 16.107 1.00 90.81 102 GLN A CA 1
ATOM 825 C C . GLN A 1 102 ? -1.274 2.276 16.221 1.00 90.81 102 GLN A C 1
ATOM 827 O O . GLN A 1 102 ? -1.665 1.836 17.299 1.00 90.81 102 GLN A O 1
ATOM 832 N N . GLU A 1 103 ? -2.023 2.232 15.120 1.00 94.06 103 GLU A N 1
ATOM 833 C CA . GLU A 1 103 ? -3.447 1.882 15.146 1.00 94.06 103 GLU A CA 1
ATOM 834 C C . GLU A 1 103 ? -3.740 0.471 14.635 1.00 94.06 103 GLU A C 1
ATOM 836 O O . GLU A 1 103 ? -4.814 -0.053 14.920 1.00 94.06 103 GLU A O 1
ATOM 841 N N . VAL A 1 104 ? -2.818 -0.157 13.897 1.00 95.69 104 VAL A N 1
ATOM 842 C CA . VAL A 1 104 ? -3.048 -1.462 13.261 1.00 95.69 104 VAL A CA 1
ATOM 843 C C . VAL A 1 104 ? -2.064 -2.500 13.789 1.00 95.69 104 VAL A C 1
ATOM 845 O O . VAL A 1 104 ? -0.875 -2.224 13.946 1.00 95.69 104 VAL A O 1
ATOM 848 N N . ARG A 1 105 ? -2.552 -3.714 14.048 1.00 96.62 105 ARG A N 1
ATOM 849 C CA . ARG A 1 105 ? -1.734 -4.854 14.475 1.00 96.62 105 ARG A CA 1
ATOM 850 C C . ARG A 1 105 ? -2.098 -6.109 13.690 1.00 96.62 105 ARG A C 1
ATOM 852 O O . ARG A 1 105 ? -3.277 -6.403 13.511 1.00 96.62 105 ARG A O 1
ATOM 859 N N . LEU A 1 106 ? -1.083 -6.836 13.238 1.00 95.44 106 LEU A N 1
ATOM 860 C CA . LEU A 1 106 ? -1.225 -8.124 12.562 1.00 95.44 106 LEU A CA 1
ATOM 861 C C . LEU A 1 106 ? -1.367 -9.252 13.584 1.00 95.44 106 LEU A C 1
ATOM 863 O O . LEU A 1 106 ? -0.608 -9.298 14.546 1.00 95.44 106 LEU A O 1
ATOM 867 N N . PHE A 1 107 ? -2.268 -10.196 13.332 1.00 96.25 107 PHE A N 1
ATOM 868 C CA . PHE A 1 107 ? -2.379 -11.443 14.080 1.00 96.25 107 PHE A CA 1
ATOM 869 C C . PHE A 1 107 ? -2.450 -12.632 13.128 1.00 96.25 107 PHE A C 1
ATOM 871 O O . PHE A 1 107 ? -3.101 -12.567 12.087 1.00 96.25 107 PHE A O 1
ATOM 878 N N . HIS A 1 108 ? -1.785 -13.717 13.505 1.00 95.19 108 HIS A N 1
ATOM 879 C CA . HIS A 1 108 ? -1.889 -15.019 12.856 1.00 95.19 108 HIS A CA 1
ATOM 880 C C . HIS A 1 108 ? -1.481 -16.135 13.829 1.00 95.19 108 HIS A C 1
ATOM 882 O O . HIS A 1 108 ? -0.923 -15.871 14.897 1.00 95.19 108 HIS A O 1
ATOM 888 N N . ASP A 1 109 ? -1.713 -17.386 13.447 1.00 94.25 109 ASP A N 1
ATOM 889 C CA . ASP A 1 109 ? -1.323 -18.590 14.195 1.00 94.25 109 ASP A CA 1
ATOM 890 C C . ASP A 1 109 ? -0.317 -19.493 13.464 1.00 94.25 109 ASP A C 1
ATOM 892 O O . ASP A 1 109 ? -0.032 -20.596 13.929 1.00 94.25 109 ASP A O 1
ATOM 896 N N . CYS A 1 110 ? 0.262 -19.024 12.354 1.00 91.75 110 CYS A N 1
ATOM 897 C CA . CYS A 1 110 ? 1.369 -19.713 11.685 1.00 91.75 110 CYS A CA 1
ATOM 898 C C . CYS A 1 110 ? 2.508 -20.063 12.655 1.00 91.75 110 CYS A C 1
ATOM 900 O O . CYS A 1 110 ? 2.931 -19.218 13.454 1.00 91.75 110 CYS A O 1
ATOM 902 N N . LYS A 1 111 ? 3.056 -21.278 12.540 1.00 85.88 111 LYS A N 1
ATOM 903 C CA . LYS A 1 111 ? 4.215 -21.705 13.347 1.00 85.88 111 LYS A CA 1
ATOM 904 C C . LYS A 1 111 ? 5.501 -21.111 12.795 1.00 85.88 111 LYS A C 1
ATOM 906 O O . LYS A 1 111 ? 6.394 -20.750 13.562 1.00 85.88 111 LYS A O 1
ATOM 911 N N . MET A 1 112 ? 5.582 -21.005 11.470 1.00 81.50 112 MET A N 1
ATOM 912 C CA . MET A 1 112 ? 6.659 -20.324 10.762 1.00 81.50 112 MET A CA 1
ATOM 913 C C . MET A 1 112 ? 6.124 -19.013 10.186 1.00 81.50 112 MET A C 1
ATOM 915 O O . MET A 1 112 ? 5.149 -18.987 9.441 1.00 81.50 112 MET A O 1
ATOM 919 N N . ALA A 1 113 ? 6.749 -17.900 10.566 1.00 73.69 113 ALA A N 1
ATOM 920 C CA . ALA A 1 113 ? 6.395 -16.585 10.052 1.00 73.69 113 ALA A CA 1
ATOM 921 C C . ALA A 1 113 ? 7.027 -16.383 8.666 1.00 73.69 113 ALA A C 1
ATOM 923 O O . ALA A 1 113 ? 7.990 -15.635 8.523 1.00 73.69 113 ALA A O 1
ATOM 924 N N . ASP A 1 114 ? 6.487 -17.049 7.645 1.00 86.56 114 ASP A N 1
ATOM 925 C CA . ASP A 1 114 ? 6.863 -16.838 6.238 1.00 86.56 114 ASP A CA 1
ATOM 926 C C . ASP A 1 114 ? 5.921 -15.824 5.588 1.00 86.56 114 ASP A C 1
ATOM 928 O O . ASP A 1 114 ? 5.260 -16.062 4.572 1.00 86.56 114 ASP A O 1
ATOM 932 N N . LEU A 1 115 ? 5.833 -14.677 6.254 1.00 91.56 115 LEU A N 1
ATOM 933 C CA . LEU A 1 115 ? 4.927 -13.600 5.924 1.00 91.56 115 LEU A CA 1
ATOM 934 C C . LEU A 1 115 ? 5.675 -12.275 5.950 1.00 91.56 115 LEU A C 1
ATOM 936 O O . LEU A 1 115 ? 6.301 -11.918 6.949 1.00 91.56 115 LEU A O 1
ATOM 940 N N . THR A 1 116 ? 5.596 -11.539 4.851 1.00 93.19 116 THR A N 1
ATOM 941 C CA . THR A 1 116 ? 6.154 -10.194 4.748 1.00 93.19 116 THR A CA 1
ATOM 942 C C . THR A 1 116 ? 5.022 -9.204 4.582 1.00 93.19 116 THR A C 1
ATOM 944 O O . THR A 1 116 ? 4.100 -9.412 3.801 1.00 93.19 116 THR A O 1
ATOM 947 N N . ILE A 1 117 ? 5.096 -8.100 5.313 1.00 93.88 117 ILE A N 1
ATOM 948 C CA . ILE A 1 117 ? 4.153 -6.997 5.177 1.00 93.88 117 ILE A CA 1
ATOM 949 C C . ILE A 1 117 ? 4.899 -5.721 4.835 1.00 93.88 117 ILE A C 1
ATOM 951 O O . ILE A 1 117 ? 5.947 -5.432 5.413 1.00 93.88 117 ILE A O 1
ATOM 955 N N . LYS A 1 118 ? 4.375 -4.953 3.881 1.00 95.19 118 LYS A N 1
ATOM 956 C CA . LYS A 1 118 ? 5.017 -3.731 3.403 1.00 95.19 118 LYS A CA 1
ATOM 957 C C . LYS A 1 118 ? 3.991 -2.658 3.084 1.00 95.19 118 LYS A C 1
ATOM 959 O O . LYS A 1 118 ? 3.082 -2.858 2.284 1.00 95.19 118 LYS A O 1
ATOM 964 N N . GLN A 1 119 ? 4.175 -1.485 3.669 1.00 94.69 119 GLN A N 1
ATOM 965 C CA . GLN A 1 119 ? 3.504 -0.273 3.242 1.00 94.69 119 GLN A CA 1
ATOM 966 C C . GLN A 1 119 ? 4.146 0.229 1.948 1.00 94.69 119 GLN A C 1
ATOM 968 O O . GLN A 1 119 ? 5.370 0.340 1.821 1.00 94.69 119 GLN A O 1
ATOM 973 N N . PHE A 1 120 ? 3.306 0.588 0.989 1.00 91.25 120 PHE A N 1
ATOM 974 C CA . PHE A 1 120 ? 3.727 1.274 -0.219 1.00 91.25 120 PHE A CA 1
ATOM 975 C C . PHE A 1 120 ? 2.878 2.523 -0.423 1.00 91.25 120 PHE A C 1
ATOM 977 O O . PHE A 1 120 ? 1.788 2.674 0.126 1.00 91.25 120 PHE A O 1
ATOM 984 N N . ARG A 1 121 ? 3.401 3.470 -1.196 1.00 86.31 121 ARG A N 1
ATOM 985 C CA . ARG A 1 121 ? 2.654 4.677 -1.532 1.00 86.31 121 ARG A CA 1
ATOM 986 C C . ARG A 1 121 ? 1.717 4.359 -2.688 1.00 86.31 121 ARG A C 1
ATOM 988 O O . ARG A 1 121 ? 2.192 3.898 -3.723 1.00 86.31 121 ARG A O 1
ATOM 995 N N . ASN A 1 122 ? 0.428 4.633 -2.527 1.00 84.81 122 ASN A N 1
ATOM 996 C CA . ASN A 1 122 ? -0.517 4.528 -3.631 1.00 84.81 122 ASN A CA 1
ATOM 997 C C . ASN A 1 122 ? -0.230 5.636 -4.645 1.00 84.81 122 ASN A C 1
ATOM 999 O O . ASN A 1 122 ? -0.037 6.802 -4.282 1.00 84.81 122 ASN A O 1
ATOM 1003 N N . LEU A 1 123 ? -0.148 5.250 -5.918 1.00 72.56 123 LEU A N 1
ATOM 1004 C CA . LEU A 1 123 ? 0.215 6.148 -7.015 1.00 72.56 123 LEU A CA 1
ATOM 1005 C C . LEU A 1 123 ? -0.913 6.286 -8.047 1.00 72.56 123 LEU A C 1
ATOM 1007 O O . LEU A 1 123 ? -0.858 7.203 -8.872 1.00 72.56 123 LEU A O 1
ATOM 1011 N N . ARG A 1 124 ? -1.932 5.409 -8.029 1.00 67.69 124 ARG A N 1
ATOM 1012 C CA . ARG A 1 124 ? -3.012 5.447 -9.021 1.00 67.69 124 ARG A CA 1
ATOM 1013 C C . ARG A 1 124 ? -3.996 6.558 -8.668 1.00 67.69 124 ARG A C 1
ATOM 1015 O O . ARG A 1 124 ? -4.170 6.946 -7.520 1.00 67.69 124 ARG A O 1
ATOM 1022 N N . HIS A 1 125 ? -4.678 7.082 -9.684 1.00 58.19 125 HIS A N 1
ATOM 1023 C CA . HIS A 1 125 ? -5.658 8.154 -9.486 1.00 58.19 125 HIS A CA 1
ATOM 1024 C C . HIS A 1 125 ? -6.931 7.702 -8.760 1.00 58.19 125 HIS A C 1
ATOM 1026 O O . HIS A 1 125 ? -7.617 8.534 -8.178 1.00 58.19 125 HIS A O 1
ATOM 1032 N N . ILE A 1 126 ? -7.247 6.412 -8.844 1.00 67.31 126 ILE A N 1
ATOM 1033 C CA . ILE A 1 126 ? -8.423 5.804 -8.216 1.00 67.31 126 ILE A CA 1
ATOM 1034 C C . ILE A 1 126 ? -8.199 5.504 -6.729 1.00 67.31 126 ILE A C 1
ATOM 1036 O O . ILE A 1 126 ? -9.162 5.281 -6.003 1.00 67.31 126 ILE A O 1
ATOM 1040 N N . ASP A 1 127 ? -6.945 5.518 -6.271 1.00 70.19 127 ASP A N 1
ATOM 1041 C CA . ASP A 1 127 ? -6.606 5.171 -4.898 1.00 70.19 127 ASP A CA 1
ATOM 1042 C C . ASP A 1 127 ? -6.959 6.345 -3.972 1.00 70.19 127 ASP A C 1
ATOM 1044 O O . ASP A 1 127 ? -6.291 7.382 -3.952 1.00 70.19 127 ASP A O 1
ATOM 1048 N N . LEU A 1 128 ? -8.022 6.188 -3.180 1.00 78.00 128 LEU A N 1
ATOM 1049 C CA . LEU A 1 128 ? -8.484 7.217 -2.238 1.00 78.00 128 LEU A CA 1
ATOM 1050 C C . LEU A 1 128 ? -7.549 7.385 -1.025 1.00 78.00 128 LEU A C 1
ATOM 1052 O O . LEU A 1 128 ? -7.535 8.441 -0.381 1.00 78.00 128 LEU A O 1
ATOM 1056 N N . ALA A 1 129 ? -6.796 6.339 -0.676 1.00 86.38 129 ALA A N 1
ATOM 1057 C CA . ALA A 1 129 ? -5.836 6.334 0.423 1.00 86.38 129 ALA A CA 1
ATOM 1058 C C . ALA A 1 129 ? -4.420 6.684 -0.074 1.00 86.38 129 ALA A C 1
ATOM 1060 O O . ALA A 1 129 ? -3.984 6.101 -1.064 1.00 86.38 129 ALA A O 1
ATOM 1061 N N . PRO A 1 130 ? -3.663 7.567 0.611 1.00 84.62 130 PRO A N 1
ATOM 1062 C CA . PRO A 1 130 ? -2.282 7.891 0.234 1.00 84.62 130 PRO A CA 1
ATOM 1063 C C . PRO A 1 130 ? -1.302 6.707 0.277 1.00 84.62 130 PRO A C 1
ATOM 1065 O O . PRO A 1 130 ? -0.298 6.714 -0.442 1.00 84.62 130 PRO A O 1
ATOM 1068 N N . PHE A 1 131 ? -1.572 5.708 1.120 1.00 89.62 131 PHE A N 1
ATOM 1069 C CA . PHE A 1 131 ? -0.748 4.512 1.275 1.00 89.62 131 PHE A CA 1
ATOM 1070 C C . PHE A 1 131 ? -1.597 3.248 1.149 1.00 89.62 131 PHE A C 1
ATOM 1072 O O . PHE A 1 131 ? -2.750 3.219 1.579 1.00 89.62 131 PHE A O 1
ATOM 1079 N N . GLY A 1 132 ? -0.997 2.219 0.561 1.00 92.44 132 GLY A N 1
ATOM 1080 C CA . GLY A 1 132 ? -1.493 0.852 0.523 1.00 92.44 132 GLY A CA 1
ATOM 1081 C C . GLY A 1 132 ? -0.619 -0.055 1.384 1.00 92.44 132 GLY A C 1
ATOM 1082 O O . GLY A 1 132 ? 0.489 0.310 1.791 1.00 92.44 132 GLY A O 1
ATOM 1083 N N . CYS A 1 133 ? -1.118 -1.254 1.654 1.00 94.06 133 CYS A N 1
ATOM 1084 C CA . CYS A 1 133 ? -0.384 -2.293 2.357 1.00 94.06 133 CYS A CA 1
ATOM 1085 C C . CYS A 1 133 ? -0.393 -3.559 1.504 1.00 94.06 133 CYS A C 1
ATOM 1087 O O . CYS A 1 133 ? -1.426 -3.923 0.949 1.00 94.06 133 CYS A O 1
ATOM 1089 N N . MET A 1 134 ? 0.769 -4.187 1.374 1.00 94.06 134 MET A N 1
ATOM 1090 C CA . MET A 1 134 ? 0.961 -5.448 0.678 1.00 94.06 134 MET A CA 1
ATOM 1091 C C . MET A 1 134 ? 1.333 -6.517 1.693 1.00 94.06 134 MET A C 1
ATOM 1093 O O . MET A 1 134 ? 2.200 -6.292 2.541 1.00 94.06 134 MET A O 1
ATOM 1097 N N . LEU A 1 135 ? 0.680 -7.665 1.573 1.00 92.62 135 LEU A N 1
ATOM 1098 C CA . LEU A 1 135 ? 0.928 -8.852 2.368 1.00 92.62 135 LEU A CA 1
ATOM 1099 C C . LEU A 1 135 ? 1.421 -9.952 1.430 1.00 92.62 135 LEU A C 1
ATOM 1101 O O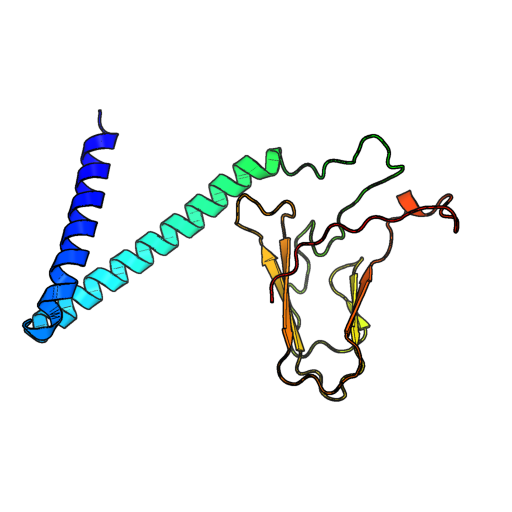 . LEU A 1 135 ? 0.680 -10.404 0.562 1.00 92.62 135 LEU A O 1
ATOM 1105 N N . GLU A 1 136 ? 2.666 -10.369 1.597 1.00 92.56 136 GLU A N 1
ATOM 1106 C CA . GLU A 1 136 ? 3.241 -11.503 0.884 1.00 92.56 136 GLU A CA 1
ATOM 1107 C C . GLU A 1 136 ? 3.225 -12.707 1.817 1.00 92.56 136 GLU A C 1
ATOM 1109 O O . GLU A 1 136 ? 3.887 -12.713 2.857 1.00 92.56 136 GLU A O 1
ATOM 1114 N N . VAL A 1 137 ? 2.442 -13.715 1.448 1.00 88.69 137 VAL A N 1
ATOM 1115 C CA . VAL A 1 137 ? 2.291 -14.955 2.207 1.00 88.69 137 VAL A CA 1
ATOM 1116 C C . VAL A 1 137 ? 2.889 -16.080 1.376 1.00 88.69 137 VAL A C 1
ATOM 1118 O O . VAL A 1 137 ? 2.393 -16.359 0.287 1.00 88.69 137 VAL A O 1
ATOM 1121 N N . PHE A 1 138 ? 3.962 -16.707 1.861 1.00 84.69 138 PHE A N 1
ATOM 1122 C CA . PHE A 1 138 ? 4.626 -17.786 1.125 1.00 84.69 138 PHE A CA 1
ATOM 1123 C C . PHE A 1 138 ? 3.994 -19.140 1.447 1.00 84.69 138 PHE A C 1
ATOM 1125 O O . PHE A 1 138 ? 3.304 -19.722 0.612 1.00 84.69 138 PHE A O 1
ATOM 1132 N N . GLN A 1 139 ? 4.199 -19.632 2.669 1.00 85.00 139 GLN A N 1
ATOM 1133 C CA . GLN A 1 139 ? 3.624 -20.886 3.144 1.00 85.00 139 GLN A CA 1
ATOM 1134 C C . GLN A 1 139 ? 2.781 -20.609 4.384 1.00 85.00 139 GLN A C 1
ATOM 1136 O O . GLN A 1 139 ? 3.289 -20.486 5.494 1.00 85.00 139 GLN A O 1
ATOM 1141 N N . PHE A 1 140 ? 1.470 -20.489 4.183 1.00 87.06 140 PHE A N 1
ATOM 1142 C CA . PHE A 1 140 ? 0.540 -20.292 5.285 1.00 87.06 140 PHE A CA 1
ATOM 1143 C C . PHE A 1 140 ? 0.213 -21.637 5.943 1.00 87.06 140 PHE A C 1
ATOM 1145 O O . PHE A 1 140 ? -0.532 -22.436 5.378 1.00 87.06 140 PHE A O 1
ATOM 1152 N N . ASP A 1 141 ? 0.792 -21.899 7.116 1.00 89.75 141 ASP A N 1
ATOM 1153 C CA . ASP A 1 141 ? 0.543 -23.111 7.913 1.00 89.75 141 ASP A CA 1
ATOM 1154 C C . ASP A 1 141 ? -0.410 -22.877 9.103 1.00 89.75 141 ASP A C 1
ATOM 1156 O O . ASP A 1 141 ? -0.629 -23.781 9.912 1.00 89.75 141 ASP A O 1
ATOM 1160 N N . GLY A 1 142 ? -0.969 -21.668 9.203 1.00 89.25 142 GLY A N 1
ATOM 1161 C CA . GLY A 1 142 ? -1.964 -21.278 10.198 1.00 89.25 142 GLY A CA 1
ATOM 1162 C C . GLY A 1 142 ? -3.408 -21.560 9.772 1.00 89.25 142 GLY A C 1
ATOM 1163 O O . GLY A 1 142 ? -3.693 -22.009 8.661 1.00 89.25 142 GLY A O 1
ATOM 1164 N N . SER A 1 143 ? -4.339 -21.255 10.671 1.00 92.12 143 SER A N 1
ATOM 1165 C CA . SER A 1 143 ? -5.781 -21.253 10.424 1.00 92.12 143 SER A CA 1
ATOM 1166 C C . SER A 1 143 ? -6.357 -19.852 10.220 1.00 92.12 143 SER A C 1
ATOM 1168 O O . SER A 1 143 ? -7.429 -19.729 9.624 1.00 92.12 143 SER A O 1
ATOM 1170 N N . TYR A 1 144 ? -5.673 -18.792 10.672 1.00 93.94 144 TYR A N 1
ATOM 1171 C CA . TYR A 1 144 ? -6.177 -17.428 10.524 1.00 93.94 144 TYR A CA 1
ATOM 1172 C C . TYR A 1 144 ? -5.089 -16.372 10.350 1.00 93.94 144 TYR A C 1
ATOM 1174 O O . TYR A 1 144 ? -3.991 -16.453 10.901 1.00 93.94 144 TYR A O 1
ATOM 1182 N N . LEU A 1 145 ? -5.453 -15.323 9.618 1.00 92.94 145 LEU A N 1
ATOM 1183 C CA . LEU A 1 145 ? -4.714 -14.077 9.547 1.00 92.94 145 LEU A CA 1
ATOM 1184 C C . LEU A 1 145 ? -5.696 -12.919 9.655 1.00 92.94 145 LEU A C 1
ATOM 1186 O O . LEU A 1 145 ? -6.711 -12.896 8.960 1.00 92.94 145 LEU A O 1
ATOM 1190 N N . SER A 1 146 ? -5.404 -11.955 10.520 1.00 94.56 146 SER A N 1
ATOM 1191 C CA . SER A 1 146 ? -6.265 -10.797 10.727 1.00 94.56 146 SER A CA 1
ATOM 1192 C C . SER A 1 146 ? -5.471 -9.528 11.009 1.00 94.56 146 SER A C 1
ATOM 1194 O O . SER A 1 146 ? -4.331 -9.552 11.475 1.00 94.56 146 SER A O 1
ATOM 1196 N N . LEU A 1 147 ? -6.101 -8.393 10.714 1.00 94.75 147 LEU A N 1
ATOM 1197 C CA . LEU A 1 147 ? -5.634 -7.076 11.121 1.00 94.75 147 LEU A CA 1
ATOM 1198 C C . LEU A 1 147 ? -6.607 -6.533 12.163 1.00 94.75 147 LEU A C 1
ATOM 1200 O O . LEU A 1 147 ? -7.794 -6.371 11.884 1.00 94.75 147 LEU A O 1
ATOM 1204 N N . ALA A 1 148 ? -6.105 -6.236 13.356 1.00 96.06 148 ALA A N 1
ATOM 1205 C CA . ALA A 1 148 ? -6.859 -5.507 14.362 1.00 96.06 148 ALA A CA 1
ATOM 1206 C C . ALA A 1 148 ? -6.624 -4.010 14.171 1.00 96.06 148 ALA A C 1
ATOM 1208 O O . ALA A 1 148 ? -5.476 -3.568 14.102 1.00 96.06 148 ALA A O 1
ATOM 1209 N N . ILE A 1 149 ? -7.706 -3.237 14.103 1.00 94.31 149 ILE A N 1
ATOM 1210 C CA . ILE A 1 149 ? -7.667 -1.784 13.938 1.00 94.31 149 ILE A CA 1
ATOM 1211 C C . ILE A 1 149 ? -8.231 -1.148 15.206 1.00 94.31 149 ILE A C 1
ATOM 1213 O O . ILE A 1 149 ? -9.375 -1.392 15.586 1.00 94.31 149 ILE A O 1
ATOM 1217 N N . THR A 1 150 ? -7.425 -0.315 15.851 1.00 92.12 150 THR A N 1
ATOM 1218 C CA . THR A 1 150 ? -7.837 0.477 17.007 1.00 92.12 150 THR A CA 1
ATOM 1219 C C . THR A 1 150 ? -8.698 1.644 16.534 1.00 92.12 150 THR A C 1
ATOM 1221 O O . THR A 1 150 ? -8.293 2.410 15.659 1.00 92.12 150 THR A O 1
ATOM 1224 N N . LEU A 1 151 ? -9.894 1.790 17.110 1.00 88.94 151 LEU A N 1
ATOM 1225 C CA . LEU A 1 151 ? -10.750 2.945 16.838 1.00 88.94 151 LEU A CA 1
ATOM 1226 C C . LEU A 1 151 ? -10.119 4.211 17.463 1.00 88.94 151 LEU A C 1
ATOM 1228 O O . LEU A 1 151 ? -9.567 4.146 18.563 1.00 88.94 151 LEU A O 1
ATOM 1232 N N . PRO A 1 152 ? -10.210 5.384 16.818 1.00 86.75 152 PRO A N 1
ATOM 1233 C CA . PRO A 1 152 ? -9.649 6.622 17.317 1.00 86.75 152 PRO A CA 1
ATOM 1234 C C . PRO A 1 152 ? -10.446 7.098 18.524 1.00 86.75 152 PRO A C 1
ATOM 1236 O O . PRO A 1 152 ? -11.640 6.830 18.661 1.00 86.75 152 PRO A O 1
ATOM 1239 N N . GLN A 1 153 ? -9.824 7.930 19.354 1.00 84.25 153 GLN A N 1
ATOM 1240 C CA . GLN A 1 153 ? -10.464 8.437 20.571 1.00 84.25 153 GLN A CA 1
ATOM 1241 C C . GLN A 1 153 ? -11.793 9.163 20.317 1.00 84.25 153 GLN A C 1
ATOM 1243 O O . GLN A 1 153 ? -12.693 9.084 21.146 1.00 84.25 153 GLN A O 1
ATOM 1248 N N . LYS A 1 154 ? -11.961 9.816 19.159 1.00 81.25 154 LYS A N 1
ATOM 1249 C CA . LYS A 1 154 ? -13.225 10.470 18.772 1.00 81.25 154 LYS A CA 1
ATOM 1250 C C . LYS A 1 154 ? -14.408 9.504 18.615 1.00 81.25 154 LYS A C 1
ATOM 1252 O O . LYS A 1 154 ? -15.544 9.953 18.661 1.00 81.25 154 LYS A O 1
ATOM 1257 N N . ALA A 1 155 ? -14.143 8.211 18.425 1.00 80.12 155 ALA A N 1
ATOM 1258 C CA . ALA A 1 155 ? -15.161 7.165 18.398 1.00 80.12 155 ALA A CA 1
ATOM 1259 C C . ALA A 1 155 ? -15.504 6.637 19.801 1.00 80.12 155 ALA A C 1
ATOM 1261 O O . ALA A 1 155 ? -16.518 5.974 19.971 1.00 80.12 155 ALA A O 1
ATOM 1262 N N . ASN A 1 156 ? -14.669 6.918 20.804 1.00 72.56 156 ASN A N 1
ATOM 1263 C CA . ASN A 1 156 ? -14.742 6.303 22.125 1.00 72.56 156 ASN A CA 1
ATOM 1264 C C . ASN A 1 156 ? -15.913 6.808 23.002 1.00 72.56 156 ASN A C 1
ATOM 1266 O O . ASN A 1 156 ? -16.579 5.980 23.627 1.00 72.56 156 ASN A O 1
ATOM 1270 N N . PRO A 1 157 ? -16.231 8.121 23.079 1.00 68.81 157 PRO A N 1
ATOM 1271 C CA . PRO A 1 157 ? -17.373 8.561 23.870 1.00 68.81 157 PRO A CA 1
ATOM 1272 C C . PRO A 1 157 ? -18.683 8.198 23.158 1.00 68.81 157 PRO A C 1
ATOM 1274 O O . PRO A 1 157 ? -19.117 8.886 22.241 1.00 68.81 157 PRO A O 1
ATOM 1277 N N . GLY A 1 158 ? -19.330 7.120 23.609 1.00 71.94 158 GLY A N 1
ATOM 1278 C CA . GLY A 1 158 ? -20.695 6.768 23.205 1.00 71.94 158 GLY A CA 1
ATOM 1279 C C . GLY A 1 158 ? -20.838 5.570 22.269 1.00 71.94 158 GLY A C 1
ATOM 1280 O O . GLY A 1 158 ? -21.973 5.255 21.917 1.00 71.94 158 GLY A O 1
ATOM 1281 N N . PHE A 1 159 ? -19.755 4.866 21.917 1.00 82.75 159 PHE A N 1
ATOM 1282 C CA . PHE A 1 159 ? -19.851 3.647 21.112 1.00 82.75 159 PHE A CA 1
ATOM 1283 C C . PHE A 1 159 ? -20.632 2.560 21.868 1.00 82.75 159 PHE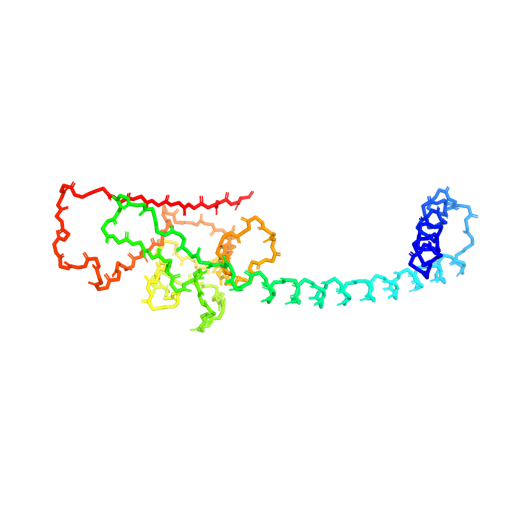 A C 1
ATOM 1285 O O . PHE A 1 159 ? -20.228 2.085 22.929 1.00 82.75 159 PHE A O 1
ATOM 1292 N N . LYS A 1 160 ? -21.798 2.204 21.334 1.00 84.31 160 LYS A N 1
ATOM 1293 C CA . LYS A 1 160 ? -22.751 1.228 21.892 1.00 84.31 160 LYS A CA 1
ATOM 1294 C C . LYS A 1 160 ? -23.030 0.143 20.862 1.00 84.31 160 LYS A C 1
ATOM 1296 O O . LYS A 1 160 ? -22.897 0.391 19.670 1.00 84.31 160 LYS A O 1
ATOM 1301 N N . THR A 1 161 ? -23.548 -0.996 21.308 1.00 82.81 161 THR A N 1
ATOM 1302 C CA . THR A 1 161 ? -23.920 -2.150 20.464 1.00 82.81 161 THR A CA 1
ATOM 1303 C C . THR A 1 161 ? -24.908 -1.842 19.332 1.00 82.81 161 THR A C 1
ATOM 1305 O O . THR A 1 161 ? -25.010 -2.631 18.403 1.00 82.81 161 THR A O 1
ATOM 1308 N N . GLY A 1 162 ? -25.627 -0.716 19.390 1.00 86.69 162 GLY A N 1
ATOM 1309 C CA . GLY A 1 162 ? -26.525 -0.263 18.322 1.00 86.69 162 GLY A CA 1
ATOM 1310 C C . GLY A 1 162 ? -25.863 0.548 17.201 1.00 86.69 162 GLY A C 1
ATOM 1311 O O . GLY A 1 162 ? -26.558 0.914 16.259 1.00 86.69 162 GLY A O 1
ATOM 1312 N N . HIS A 1 163 ? -24.567 0.868 17.291 1.00 86.31 163 HIS A N 1
ATOM 1313 C CA . HIS A 1 163 ? -23.873 1.581 16.214 1.00 86.31 163 HIS A CA 1
ATOM 1314 C C . HIS A 1 163 ? -23.486 0.612 15.100 1.00 86.31 163 HIS A C 1
ATOM 1316 O O . HIS A 1 163 ? -23.074 -0.519 15.356 1.00 86.31 163 HIS A O 1
ATOM 1322 N N . VAL A 1 164 ? -23.573 1.092 13.864 1.00 88.75 164 VAL A N 1
ATOM 1323 C CA . VAL A 1 164 ? -23.100 0.376 12.680 1.00 88.75 164 VAL A CA 1
ATOM 1324 C C . VAL A 1 164 ? -21.737 0.937 12.298 1.00 88.75 164 VAL A C 1
ATOM 1326 O O . VAL A 1 164 ? -21.548 2.151 12.269 1.00 88.75 164 VAL A O 1
ATOM 1329 N N . VAL A 1 165 ? -20.786 0.048 12.018 1.00 87.69 165 VAL A N 1
ATOM 1330 C CA . VAL A 1 165 ? -19.467 0.417 11.499 1.00 87.69 165 VAL A CA 1
ATOM 1331 C C . VAL A 1 165 ? -19.384 -0.043 10.057 1.00 87.69 165 VAL A C 1
ATOM 1333 O O . VAL A 1 165 ? -19.541 -1.228 9.770 1.00 87.69 165 VAL A O 1
ATOM 1336 N N . GLU A 1 166 ? -19.120 0.900 9.164 1.00 88.19 166 GLU A N 1
ATOM 1337 C CA . GLU A 1 166 ? -18.831 0.624 7.765 1.00 88.19 166 GLU A CA 1
ATOM 1338 C C . GLU A 1 166 ? -17.314 0.605 7.545 1.00 88.19 166 GLU A C 1
ATOM 1340 O O . GLU A 1 166 ? -16.593 1.492 8.008 1.00 88.19 166 GLU A O 1
ATOM 1345 N N . LEU A 1 167 ? -16.834 -0.421 6.841 1.00 88.75 167 LEU A N 1
ATOM 1346 C CA . LEU A 1 167 ? -15.452 -0.539 6.393 1.00 88.75 167 LEU A CA 1
ATOM 1347 C C . LEU A 1 167 ? -15.443 -0.597 4.866 1.00 88.75 167 LEU A C 1
ATOM 1349 O O . LEU A 1 167 ? -15.861 -1.592 4.279 1.00 88.75 167 LEU A O 1
ATOM 1353 N N . GLU A 1 168 ? -14.913 0.446 4.238 1.00 87.19 168 GLU A N 1
ATOM 1354 C CA . GLU A 1 168 ? -14.632 0.453 2.806 1.00 87.19 168 GLU A CA 1
ATOM 1355 C C . GLU A 1 168 ? -13.164 0.070 2.578 1.00 87.19 168 GLU A C 1
ATOM 1357 O O . GLU A 1 168 ? -12.245 0.741 3.059 1.00 87.19 168 GLU A O 1
ATOM 1362 N N . ALA A 1 169 ? -12.938 -1.024 1.851 1.00 87.31 169 ALA A N 1
ATOM 1363 C CA . ALA A 1 169 ? -11.605 -1.515 1.529 1.00 87.31 169 ALA A CA 1
ATOM 1364 C C . ALA A 1 169 ? -11.547 -2.039 0.092 1.00 87.31 169 ALA A C 1
ATOM 1366 O O . ALA A 1 169 ? -12.476 -2.684 -0.390 1.00 87.31 169 ALA A O 1
ATOM 1367 N N . ILE A 1 170 ? -10.416 -1.793 -0.568 1.00 86.12 170 ILE A N 1
ATOM 1368 C CA . ILE A 1 170 ? -10.066 -2.408 -1.849 1.00 86.12 170 ILE A CA 1
ATOM 1369 C C . ILE A 1 170 ? -9.030 -3.486 -1.548 1.00 86.12 170 ILE A C 1
ATOM 1371 O O . ILE A 1 170 ? -7.985 -3.190 -0.967 1.00 86.12 170 ILE A O 1
ATOM 1375 N N . ILE A 1 171 ? -9.335 -4.725 -1.926 1.00 87.94 171 ILE A N 1
ATOM 1376 C CA . ILE A 1 171 ? -8.457 -5.880 -1.743 1.00 87.94 171 ILE A CA 1
ATOM 1377 C C . ILE A 1 171 ? -8.161 -6.453 -3.127 1.00 87.94 171 ILE A C 1
ATOM 1379 O O . ILE A 1 171 ? -9.082 -6.785 -3.872 1.00 87.94 171 ILE A O 1
ATOM 1383 N N . GLU A 1 172 ? -6.878 -6.546 -3.462 1.00 83.56 172 GLU A N 1
ATOM 1384 C CA . GLU A 1 172 ? -6.376 -7.176 -4.685 1.00 83.56 172 GLU A CA 1
ATOM 1385 C C . GLU A 1 172 ? -5.580 -8.430 -4.278 1.00 83.56 172 GLU A C 1
ATOM 1387 O O . GLU A 1 172 ? -4.789 -8.369 -3.333 1.00 83.56 172 GLU A O 1
ATOM 1392 N N . SER A 1 173 ? -5.814 -9.554 -4.964 1.00 78.38 173 SER A N 1
ATOM 1393 C CA . SER A 1 173 ? -5.145 -10.851 -4.752 1.00 78.38 173 SER A CA 1
ATOM 1394 C C . SER A 1 173 ? -4.453 -11.331 -6.015 1.00 78.38 173 SER A C 1
ATOM 1396 O O . SER A 1 173 ? -5.120 -11.238 -7.074 1.00 78.38 173 SER A O 1
#

Secondary structure (DSSP, 8-state):
-HHHHHHHHHHHHHHHHHHHGGGGGGS-HHHHHHHHHHHHHHHHHHHHHHHHHHHHHHHHHTTS------TT-S-----HHHHS--SSSEETTPPTT-EETTTEEEEE--SS--EEEEEEE--STT--SSEEEEEEES---SS-EEEEEPPPGGGSTT--TT-----------

Sequence (173 aa):
MQNWFERAIIAQASKLWRRDLRKIPDMAALELVQLRNLALDWRGALDDFIRRADSRILRSKLRHSGFQKPADVDWAWRPELWSSAIAPTGVASARSETPLGQEVRLFHDCKMADLTIKQFRNLRHIDLAPFGCMLEVFQFDGSYLSLAITLPQKANPGFKTGHVVELEAIIES

Radius of gyration: 23.92 Å; chains: 1; bounding box: 52×48×64 Å

Foldseek 3Di:
DVVVVVVVVVVVVVVVVVVVVVCVVVDDPVVVVVVVVVVVVVVVVVVVVVVVVLVVVVVVCVVPLPPDDDPPDLDDDDDCLQAHQDPPQKDALQAAQRDRHDFKGKHWDAPGSRKMKGKDADRDPPDSTRIDMDIDHDDRPTD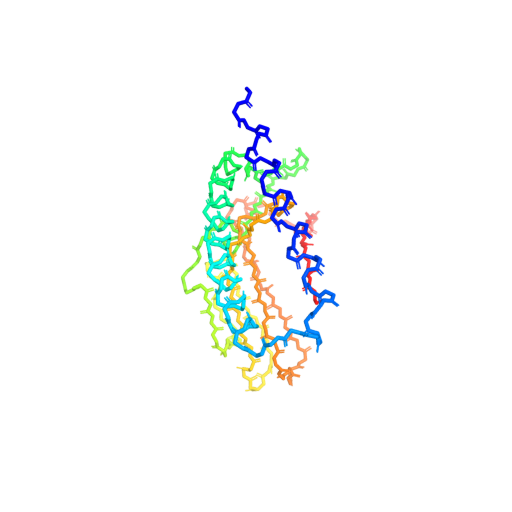DIDMGGHDDPSCVPPDDPPDDDDDDDDDDD

pLDDT: mean 84.13, std 11.14, range [45.97, 96.62]